Protein AF-A0AAV8D6U8-F1 (afdb_monomer_lite)

Radius of gyration: 18.54 Å; chains: 1; bounding box: 33×58×26 Å

pLDDT: mean 72.75, std 17.88, range [39.12, 93.31]

Sequence (75 aa):
MAFPKLTLAFTLISVLLVFGMMHSGEACNLMCVQGAYIECRNYPNQQLYGCACTCAPKNGKDCVVYLPGGSTTIC

Foldseek 3Di:
DDDPPPVVVVVVVVVVVVVPVCPLLNVQVVPADPPKFKDAPVRPPDTHRGQDPVNPPPPGHFMWIAHPVGDIDTD

Structure (mmCIF, N/CA/C/O backbone):
data_AF-A0AAV8D6U8-F1
#
_entry.id   AF-A0AAV8D6U8-F1
#
loop_
_atom_site.group_PDB
_atom_site.id
_atom_site.type_symbol
_atom_site.label_atom_id
_atom_site.label_alt_id
_atom_site.label_comp_id
_atom_site.label_asym_id
_atom_site.label_entity_id
_atom_site.label_seq_id
_atom_site.pdbx_PDB_ins_code
_atom_site.Cartn_x
_atom_site.Cartn_y
_atom_site.Cartn_z
_atom_site.occupancy
_atom_site.B_iso_or_equiv
_atom_site.auth_seq_id
_atom_site.auth_comp_id
_atom_site.auth_asym_id
_atom_site.auth_atom_id
_atom_site.pdbx_PDB_model_num
ATOM 1 N N . MET A 1 1 ? -28.282 49.130 6.094 1.00 39.19 1 MET A N 1
ATOM 2 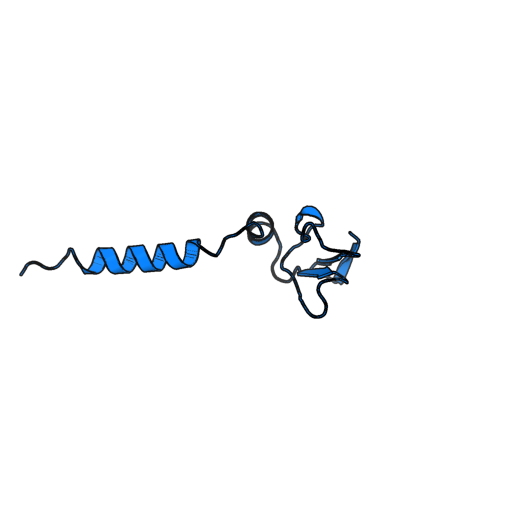C CA . MET A 1 1 ? -28.345 47.666 5.881 1.00 39.19 1 MET A CA 1
ATOM 3 C C . MET A 1 1 ? -27.071 47.027 6.423 1.00 39.19 1 MET A C 1
ATOM 5 O O . MET A 1 1 ? -26.002 47.408 5.974 1.00 39.19 1 MET A O 1
ATOM 9 N N . ALA A 1 2 ? -27.155 46.121 7.404 1.00 51.06 2 ALA A N 1
ATOM 10 C CA . ALA A 1 2 ? -25.984 45.558 8.088 1.00 51.06 2 ALA A CA 1
ATOM 11 C C . ALA A 1 2 ? -26.094 44.032 8.237 1.00 51.06 2 ALA A C 1
ATOM 13 O O . ALA A 1 2 ? -26.508 43.541 9.283 1.00 51.06 2 ALA A O 1
ATOM 14 N N . PHE A 1 3 ? -25.694 43.276 7.208 1.00 53.69 3 PHE A N 1
ATOM 15 C CA . PHE A 1 3 ? -25.562 41.813 7.294 1.00 53.69 3 PHE A CA 1
ATOM 16 C C . PHE A 1 3 ? -24.353 41.212 6.532 1.00 53.69 3 PHE A C 1
ATOM 18 O O . PHE A 1 3 ? -24.504 40.147 5.947 1.00 53.69 3 PHE A O 1
ATOM 25 N N . PRO A 1 4 ? -23.131 41.792 6.536 1.00 54.72 4 PRO A N 1
ATOM 26 C CA . PRO A 1 4 ? -21.979 41.117 5.918 1.00 54.72 4 PRO A CA 1
ATOM 27 C C . PRO A 1 4 ? -21.399 39.972 6.776 1.00 54.72 4 PRO A C 1
ATOM 29 O O . PRO A 1 4 ? -20.591 39.188 6.292 1.00 54.72 4 PRO A O 1
ATOM 32 N N . LYS A 1 5 ? -21.796 39.849 8.055 1.00 54.03 5 LYS A N 1
ATOM 33 C CA . LYS A 1 5 ? -21.167 38.919 9.014 1.00 54.03 5 LYS A CA 1
ATOM 34 C C . LYS A 1 5 ? -21.652 37.467 8.948 1.00 54.03 5 LYS A C 1
ATOM 36 O O . LYS A 1 5 ? -20.965 36.590 9.456 1.00 54.03 5 LYS A O 1
ATOM 41 N N . LEU A 1 6 ? -22.843 37.212 8.395 1.00 51.44 6 LEU A N 1
ATOM 42 C CA . LEU A 1 6 ? -23.433 35.868 8.424 1.00 51.44 6 LEU A CA 1
ATOM 43 C C . LEU A 1 6 ? -22.863 34.992 7.302 1.00 51.44 6 LEU A C 1
ATOM 45 O O . LEU A 1 6 ? -22.526 33.840 7.534 1.00 51.44 6 LEU A O 1
ATOM 49 N N . THR A 1 7 ? -22.677 35.562 6.110 1.00 55.12 7 THR A N 1
ATOM 50 C CA . THR A 1 7 ? -22.216 34.846 4.910 1.00 55.12 7 THR A CA 1
ATOM 51 C C . THR A 1 7 ? -20.802 34.276 5.053 1.00 55.12 7 THR A C 1
ATOM 53 O O . THR A 1 7 ? -20.544 33.170 4.590 1.00 55.12 7 THR A O 1
ATOM 56 N N . LEU A 1 8 ? -19.902 34.984 5.746 1.00 53.94 8 LEU A N 1
ATOM 57 C CA . LEU A 1 8 ? -18.508 34.559 5.931 1.00 53.94 8 LEU A CA 1
ATOM 58 C C . LEU A 1 8 ? -18.377 33.315 6.832 1.00 53.94 8 LEU A C 1
ATOM 60 O O . LEU A 1 8 ? -17.466 32.508 6.666 1.00 53.94 8 LEU A O 1
ATOM 64 N N . ALA A 1 9 ? -19.302 33.138 7.779 1.00 57.94 9 ALA A N 1
ATOM 65 C CA . ALA A 1 9 ? -19.300 31.982 8.670 1.00 57.94 9 ALA A CA 1
ATOM 66 C C . ALA A 1 9 ? -19.661 30.690 7.917 1.00 57.94 9 ALA A C 1
ATOM 68 O O . ALA A 1 9 ? -19.014 29.663 8.109 1.00 57.94 9 ALA A O 1
ATOM 69 N N . PHE A 1 10 ? -20.638 30.749 7.005 1.00 54.97 10 PHE A N 1
ATOM 70 C 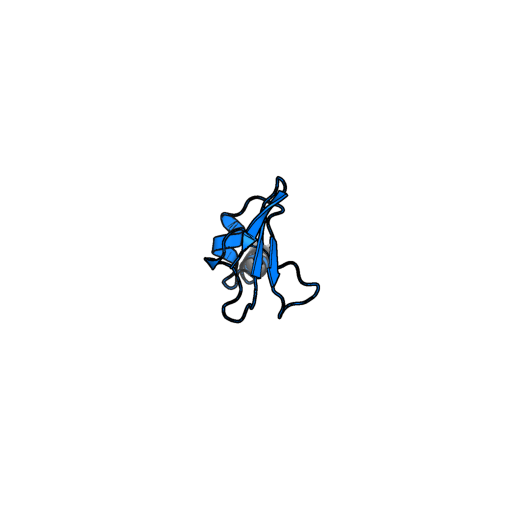CA . PHE A 1 10 ? -21.068 29.581 6.225 1.00 54.97 10 PHE A CA 1
ATOM 71 C C . PHE A 1 10 ? -19.987 29.074 5.259 1.00 54.97 10 PHE A C 1
ATOM 73 O O . PHE A 1 10 ? -19.854 27.863 5.060 1.00 54.97 10 PHE A O 1
ATOM 80 N N . THR A 1 11 ? -19.167 29.970 4.699 1.00 57.75 11 THR A N 1
ATOM 81 C CA . THR A 1 11 ? -18.059 29.574 3.816 1.00 57.75 11 THR A CA 1
ATOM 82 C C . THR A 1 11 ? -16.944 28.856 4.576 1.00 57.75 11 THR A C 1
ATOM 84 O O . THR A 1 11 ? -16.429 27.850 4.096 1.00 57.75 11 THR A O 1
ATOM 87 N N . LEU A 1 12 ? -16.603 29.315 5.785 1.00 55.66 12 LEU A N 1
ATOM 88 C CA . LEU A 1 12 ? -15.533 28.717 6.597 1.00 55.66 12 LEU A CA 1
ATOM 89 C C . LEU A 1 12 ? -15.873 27.288 7.050 1.00 55.66 12 LEU A C 1
ATOM 91 O O . LEU A 1 12 ? -15.010 26.413 7.038 1.00 55.66 12 LEU A O 1
ATOM 95 N N . ILE A 1 13 ? -17.139 27.034 7.390 1.00 56.75 13 ILE A N 1
ATOM 96 C CA . ILE A 1 13 ? -17.605 25.711 7.835 1.00 56.75 13 ILE A CA 1
ATOM 97 C C . ILE A 1 13 ? -17.570 24.696 6.682 1.00 56.75 13 ILE A C 1
ATOM 99 O O . ILE A 1 13 ? -17.192 23.544 6.885 1.00 56.75 13 ILE A O 1
ATOM 103 N N . SER A 1 14 ? -17.898 25.131 5.460 1.00 55.84 14 SER A N 1
ATOM 104 C CA . SER A 1 14 ? -17.848 24.269 4.269 1.00 55.84 14 SER A CA 1
ATOM 105 C C . SER A 1 14 ? -16.415 23.856 3.919 1.00 55.84 14 SER A C 1
ATOM 107 O O . SER A 1 14 ? -16.180 22.707 3.560 1.00 55.84 14 SER A O 1
ATOM 109 N N . VAL A 1 15 ? -15.444 24.761 4.081 1.00 53.34 15 VAL A N 1
ATOM 110 C CA . VAL A 1 15 ? -14.018 24.460 3.861 1.00 53.34 15 VAL A CA 1
ATOM 111 C C . VAL A 1 15 ? -13.477 23.492 4.921 1.00 53.34 15 VAL A C 1
ATOM 113 O O . VAL A 1 15 ? -12.700 22.597 4.594 1.00 53.34 15 VAL A O 1
ATOM 116 N N . LEU A 1 16 ? -13.918 23.612 6.177 1.00 52.97 16 LEU A N 1
ATOM 117 C CA . LEU A 1 16 ? -13.452 22.746 7.266 1.00 52.97 16 LEU A CA 1
ATOM 118 C C . LEU A 1 16 ? -13.981 21.304 7.153 1.00 52.97 16 LEU A C 1
ATOM 120 O O . LEU A 1 16 ? -13.265 20.361 7.485 1.00 52.97 16 LEU A O 1
ATOM 124 N N . LEU A 1 17 ? -15.204 21.116 6.642 1.00 49.56 17 LEU A N 1
ATOM 125 C CA . LEU A 1 17 ? -15.802 19.788 6.439 1.00 49.56 17 LEU A CA 1
ATOM 126 C C . LEU A 1 17 ? -15.070 18.956 5.376 1.00 49.56 17 LEU A C 1
ATOM 128 O O . LEU A 1 17 ? -14.999 17.736 5.505 1.00 49.56 17 LEU A O 1
ATOM 132 N N . VAL A 1 18 ? -14.474 19.598 4.368 1.00 54.22 18 VAL A N 1
ATOM 133 C CA . VAL A 1 18 ? -13.648 18.908 3.360 1.00 54.22 18 VAL A CA 1
ATOM 134 C C . VAL A 1 18 ? -12.295 18.478 3.947 1.00 54.22 18 VAL A C 1
ATOM 136 O O . VAL A 1 18 ? -11.738 17.467 3.535 1.00 54.22 18 VAL A O 1
ATOM 139 N N . PHE A 1 19 ? -11.786 19.190 4.958 1.00 46.66 19 PHE A N 1
ATOM 140 C CA . PHE A 1 19 ? -10.466 18.942 5.553 1.00 46.66 19 PHE A CA 1
ATOM 141 C C . PHE A 1 19 ? -10.452 17.853 6.646 1.00 46.66 19 PHE A C 1
ATOM 143 O O . PHE A 1 19 ? -9.385 17.411 7.066 1.00 46.66 19 PHE A O 1
ATOM 150 N N . GLY A 1 20 ? -11.621 17.418 7.130 1.00 42.19 20 GLY A N 1
ATOM 151 C CA . GLY A 1 20 ? -11.749 16.484 8.259 1.00 42.19 20 GLY A CA 1
ATOM 152 C C . GLY A 1 20 ? -11.697 14.991 7.910 1.00 42.19 20 GLY A C 1
ATOM 153 O O . GLY A 1 20 ? -11.580 14.171 8.818 1.00 42.19 20 GLY A O 1
ATOM 154 N N . MET A 1 21 ? -11.768 14.611 6.629 1.00 42.41 21 MET A N 1
ATOM 155 C CA . MET A 1 21 ? -11.691 13.198 6.200 1.00 42.41 21 MET A CA 1
ATOM 156 C C . MET A 1 21 ? -10.255 12.706 5.979 1.00 42.41 21 MET A C 1
ATOM 158 O O . MET A 1 21 ? -10.026 11.592 5.519 1.00 42.41 21 MET A O 1
ATOM 162 N N . MET A 1 22 ? -9.284 13.530 6.351 1.00 42.72 22 MET A N 1
ATOM 163 C CA . MET A 1 22 ? -7.872 13.316 6.112 1.00 42.72 22 MET A CA 1
ATOM 164 C C . MET A 1 22 ? -7.253 12.505 7.274 1.00 42.72 22 MET A C 1
ATOM 166 O O . MET A 1 22 ? -6.372 12.968 7.996 1.00 42.72 22 MET A O 1
ATOM 170 N N . HIS A 1 23 ? -7.766 11.296 7.533 1.00 39.12 23 HIS A N 1
ATOM 171 C CA . HIS A 1 23 ? -7.302 10.437 8.632 1.00 39.12 23 HIS A CA 1
ATOM 172 C C . HIS A 1 23 ? -6.290 9.398 8.127 1.00 39.12 23 HIS A C 1
ATOM 174 O O . HIS A 1 23 ? -6.666 8.403 7.519 1.00 39.12 23 HIS A O 1
ATOM 180 N N . SER A 1 24 ? -5.000 9.614 8.415 1.00 43.22 24 SER A N 1
ATOM 181 C CA . SER A 1 24 ? -3.865 8.668 8.281 1.00 43.22 24 SER A CA 1
ATOM 182 C C . SER A 1 24 ? -3.554 8.032 6.908 1.00 43.22 24 SER A C 1
ATOM 184 O O . SER A 1 24 ? -2.419 7.601 6.721 1.00 43.22 24 SER A O 1
ATOM 186 N N . GLY A 1 25 ? -4.465 8.010 5.929 1.00 48.16 25 GLY A N 1
ATOM 187 C CA . GLY A 1 25 ? -4.199 7.577 4.543 1.00 48.16 25 GLY A CA 1
ATOM 188 C C . GLY A 1 25 ? -3.599 8.671 3.648 1.00 48.16 25 GLY A C 1
ATOM 189 O O . GLY A 1 25 ? -3.132 8.414 2.544 1.00 48.16 25 GLY A O 1
ATOM 190 N N . GLU A 1 26 ? -3.572 9.899 4.150 1.00 49.00 26 GLU A N 1
ATOM 191 C CA . GLU A 1 26 ? -3.344 11.145 3.411 1.00 49.00 26 GLU A CA 1
ATOM 192 C C . GLU A 1 26 ? -1.931 11.353 2.894 1.00 49.00 26 GLU A C 1
ATOM 194 O O . GLU A 1 26 ? -1.743 11.884 1.805 1.00 49.00 26 GLU A O 1
ATOM 199 N N . ALA A 1 27 ? -0.923 10.899 3.641 1.00 54.75 27 ALA A N 1
ATOM 200 C CA . ALA A 1 27 ? 0.454 10.951 3.159 1.00 54.75 27 ALA A CA 1
ATOM 201 C C . ALA A 1 27 ? 0.624 10.087 1.902 1.00 54.75 27 ALA A C 1
ATOM 203 O O . ALA A 1 27 ? 1.366 10.451 0.994 1.00 54.75 27 ALA A O 1
ATOM 204 N N . CYS A 1 28 ? -0.110 8.973 1.825 1.00 64.88 28 CYS A N 1
ATOM 205 C CA . CYS A 1 28 ? -0.192 8.197 0.600 1.00 64.88 28 CYS A CA 1
ATOM 206 C C . CYS A 1 28 ? -1.112 8.868 -0.421 1.00 64.88 28 CYS A C 1
ATOM 208 O O . CYS A 1 28 ? -0.764 8.948 -1.592 1.00 64.88 28 CYS A O 1
ATOM 210 N N . ASN A 1 29 ? -2.244 9.423 0.015 1.00 61.03 29 ASN A N 1
ATOM 211 C CA . ASN A 1 29 ? -3.206 10.108 -0.852 1.00 61.03 29 ASN A CA 1
ATOM 212 C C . ASN A 1 29 ? -2.589 11.236 -1.685 1.00 61.03 29 ASN A C 1
ATOM 214 O O . ASN A 1 29 ? -2.779 11.280 -2.898 1.00 61.03 29 ASN A O 1
ATOM 218 N N . LEU A 1 30 ? -1.759 12.068 -1.057 1.00 62.50 30 LEU A N 1
ATOM 219 C CA . LEU A 1 30 ? -1.101 13.210 -1.693 1.00 62.50 30 LEU A CA 1
ATOM 220 C C . LEU A 1 30 ? 0.069 12.830 -2.614 1.00 62.50 30 LEU A C 1
ATOM 222 O O . LEU A 1 30 ? 0.403 13.602 -3.509 1.00 62.50 30 LEU A O 1
ATOM 226 N N . MET A 1 31 ? 0.707 11.676 -2.391 1.00 66.06 31 MET A N 1
ATOM 227 C CA . MET A 1 31 ? 1.934 11.280 -3.101 1.00 66.06 31 MET A CA 1
ATOM 228 C C . MET A 1 31 ? 1.715 10.192 -4.150 1.00 66.06 31 MET A C 1
ATOM 230 O O . MET A 1 31 ? 2.573 9.984 -5.009 1.00 66.06 31 MET A O 1
ATOM 234 N N . CYS A 1 32 ? 0.595 9.477 -4.091 1.00 77.19 32 CYS A N 1
ATOM 235 C CA . CYS A 1 32 ? 0.321 8.425 -5.050 1.00 77.19 32 CYS A CA 1
ATOM 236 C C . CYS A 1 32 ? -0.269 8.975 -6.337 1.00 77.19 32 CYS A C 1
ATOM 238 O O . CYS A 1 32 ? -1.137 9.843 -6.353 1.00 77.19 32 CYS A O 1
ATOM 240 N N . VAL A 1 33 ? 0.190 8.391 -7.437 1.00 79.19 33 VAL A N 1
ATOM 241 C CA . VAL A 1 33 ? -0.437 8.557 -8.739 1.00 79.19 33 VAL A CA 1
ATOM 242 C C . VAL A 1 33 ? -1.875 8.032 -8.694 1.00 79.19 33 VAL A C 1
ATOM 244 O O . VAL A 1 33 ? -2.167 6.988 -8.104 1.00 79.19 33 VAL A O 1
ATOM 247 N N . GLN A 1 34 ? -2.775 8.769 -9.337 1.00 79.75 34 GLN A N 1
ATOM 248 C CA . GLN A 1 34 ? -4.184 8.416 -9.423 1.00 79.75 34 GLN A CA 1
ATOM 249 C C . GLN A 1 34 ? -4.350 7.029 -10.067 1.00 79.75 34 GLN A C 1
ATOM 251 O O . GLN A 1 34 ? -3.781 6.750 -11.122 1.00 79.75 34 GLN A O 1
ATOM 256 N N . GLY A 1 35 ? -5.126 6.158 -9.419 1.00 81.31 35 GLY A N 1
ATOM 257 C CA . GLY A 1 35 ? -5.342 4.775 -9.859 1.00 81.31 35 GLY A CA 1
ATOM 258 C C . GLY A 1 35 ? -4.434 3.734 -9.197 1.00 81.31 35 GLY A C 1
ATOM 259 O O . GLY A 1 35 ? -4.586 2.553 -9.496 1.00 81.31 35 GLY A O 1
ATOM 260 N N . ALA A 1 36 ? -3.532 4.134 -8.294 1.00 87.69 36 ALA A N 1
ATOM 261 C CA . ALA A 1 36 ? -2.862 3.190 -7.404 1.00 87.69 36 ALA A CA 1
ATOM 262 C C . ALA A 1 36 ? -3.794 2.745 -6.263 1.00 87.69 36 ALA A C 1
ATOM 264 O O . ALA A 1 36 ? -4.478 3.573 -5.653 1.00 87.69 36 ALA A O 1
ATOM 265 N N . TYR A 1 37 ? -3.815 1.448 -5.965 1.00 89.25 37 TYR A N 1
ATOM 266 C CA . TYR A 1 37 ? -4.617 0.879 -4.880 1.00 89.25 37 TYR A CA 1
ATOM 267 C C . TYR A 1 37 ? -3.916 -0.310 -4.224 1.00 89.25 37 TYR A C 1
ATOM 269 O O . TYR A 1 37 ? -2.974 -0.883 -4.762 1.00 89.25 37 TYR A O 1
ATOM 277 N N . ILE A 1 38 ? -4.388 -0.685 -3.043 1.00 91.12 38 ILE A N 1
ATOM 278 C CA . ILE A 1 38 ? -3.896 -1.787 -2.231 1.00 91.12 38 ILE A CA 1
ATOM 279 C C . ILE A 1 38 ? -5.061 -2.732 -1.971 1.00 91.12 38 ILE A C 1
ATOM 281 O O . ILE A 1 38 ? -6.128 -2.306 -1.527 1.00 91.12 38 ILE A O 1
ATOM 285 N N . GLU A 1 39 ? -4.843 -4.019 -2.197 1.00 92.38 39 GLU A N 1
ATOM 286 C CA . GLU A 1 39 ? -5.749 -5.071 -1.746 1.00 92.38 39 GLU A CA 1
ATOM 287 C C . GLU A 1 39 ? -5.067 -5.877 -0.653 1.00 92.38 39 GLU A C 1
ATOM 289 O O . GLU A 1 39 ? -3.877 -6.156 -0.734 1.00 92.38 39 GLU A O 1
ATOM 294 N N . CYS A 1 40 ? -5.809 -6.279 0.370 1.00 91.69 40 CYS A N 1
ATOM 295 C CA . CYS A 1 40 ? -5.296 -7.141 1.428 1.00 91.69 40 CYS A CA 1
ATOM 296 C C . CYS A 1 40 ? -6.254 -8.310 1.623 1.00 91.69 40 CYS A C 1
ATOM 298 O O . CYS A 1 40 ? -7.472 -8.124 1.599 1.00 91.69 40 CYS A O 1
ATOM 300 N N . ARG A 1 41 ? -5.736 -9.506 1.922 1.00 91.75 41 ARG A N 1
ATOM 301 C CA . ARG A 1 41 ? -6.568 -10.708 2.121 1.00 91.75 41 ARG A CA 1
ATOM 302 C C . ARG A 1 41 ? -7.629 -10.524 3.210 1.00 91.75 41 ARG A C 1
ATOM 304 O O . ARG A 1 41 ? -8.746 -11.010 3.079 1.00 91.75 41 ARG A O 1
ATOM 311 N N . ASN A 1 42 ? -7.278 -9.819 4.287 1.00 92.12 42 ASN A N 1
ATOM 312 C CA . ASN A 1 42 ? -8.184 -9.557 5.412 1.00 92.12 42 ASN A CA 1
ATOM 313 C C . ASN A 1 42 ? -9.202 -8.424 5.142 1.00 92.12 42 ASN A C 1
ATOM 315 O O . ASN A 1 42 ? -10.035 -8.138 5.998 1.00 92.12 42 ASN A O 1
ATOM 319 N N . TYR A 1 43 ? -9.143 -7.793 3.966 1.00 87.56 43 TYR A N 1
ATOM 320 C CA . TYR A 1 43 ? -10.048 -6.740 3.497 1.00 87.56 43 TYR A CA 1
ATOM 321 C C . TYR A 1 43 ? -10.631 -7.122 2.124 1.00 87.56 43 TYR A C 1
ATOM 323 O O . TYR A 1 43 ? -10.346 -6.471 1.118 1.00 87.56 43 TYR A O 1
ATOM 331 N N . PRO A 1 44 ? -11.417 -8.211 2.045 1.00 85.12 44 PRO A N 1
ATOM 332 C CA . PRO A 1 44 ? -11.894 -8.721 0.768 1.00 85.12 44 PRO A CA 1
ATOM 333 C C . PRO A 1 44 ? -12.822 -7.710 0.085 1.00 85.12 44 PRO A C 1
ATOM 335 O O . PRO A 1 44 ? -13.701 -7.131 0.724 1.00 85.12 44 PRO A O 1
ATOM 338 N N . ASN A 1 45 ? -12.652 -7.547 -1.229 1.00 84.94 45 ASN A N 1
ATOM 339 C CA . ASN A 1 45 ? -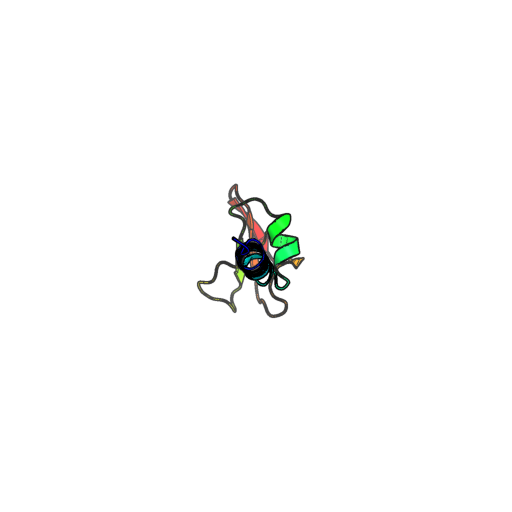13.419 -6.618 -2.071 1.00 84.94 45 ASN A CA 1
ATOM 340 C C . ASN A 1 45 ? -13.256 -5.133 -1.698 1.00 84.94 45 ASN A C 1
ATOM 342 O O . ASN A 1 45 ? -14.098 -4.315 -2.068 1.00 84.94 45 ASN A O 1
ATOM 346 N N . GLN A 1 46 ? -12.202 -4.772 -0.961 1.00 86.69 46 GLN A N 1
ATOM 347 C CA . GLN A 1 46 ? -11.875 -3.377 -0.680 1.00 86.69 46 GLN A CA 1
ATOM 348 C C . GLN A 1 46 ? -10.589 -2.992 -1.400 1.00 86.69 46 GLN A C 1
ATOM 350 O O . GLN A 1 46 ? -9.523 -3.540 -1.129 1.00 86.69 46 GLN A O 1
ATOM 355 N N . GLN A 1 47 ? -10.703 -2.004 -2.283 1.00 87.75 47 GLN A N 1
ATOM 356 C CA . GLN A 1 47 ? -9.557 -1.322 -2.867 1.00 87.75 47 GLN A CA 1
ATOM 357 C C . GLN A 1 47 ? -9.208 -0.146 -1.964 1.00 87.75 47 GLN A C 1
ATOM 359 O O . GLN A 1 47 ? -9.889 0.882 -1.951 1.00 87.75 47 GLN A O 1
ATOM 364 N N . LEU A 1 48 ? -8.175 -0.333 -1.153 1.00 86.12 48 LEU A N 1
ATOM 365 C CA . LEU A 1 48 ? -7.673 0.695 -0.255 1.00 86.12 48 LEU A CA 1
ATOM 366 C C . LEU A 1 48 ? -6.761 1.623 -1.051 1.00 86.12 48 LEU A C 1
ATOM 368 O O . LEU A 1 48 ? -5.951 1.168 -1.849 1.00 86.12 48 LEU A O 1
ATOM 372 N N . TYR A 1 49 ? -6.868 2.928 -0.854 1.00 85.06 49 TYR A N 1
ATOM 373 C CA . TYR A 1 49 ? -6.000 3.849 -1.574 1.00 85.06 49 TYR A CA 1
ATOM 374 C C . TYR A 1 49 ? -4.545 3.735 -1.084 1.00 85.06 49 TYR A C 1
ATOM 376 O O . TYR A 1 49 ? -4.287 3.811 0.119 1.00 85.06 49 TYR A O 1
ATOM 384 N N . GLY A 1 50 ? -3.587 3.609 -2.008 1.00 85.06 50 GLY A N 1
ATOM 385 C CA . GLY A 1 50 ? -2.160 3.644 -1.686 1.00 85.06 50 GLY A CA 1
ATOM 386 C C . GLY A 1 50 ? -1.256 3.106 -2.797 1.00 85.06 50 GLY A C 1
ATOM 387 O O . GLY A 1 50 ? -1.682 2.351 -3.661 1.00 85.06 50 GLY A O 1
ATOM 388 N N . CYS A 1 51 ? 0.016 3.502 -2.762 1.00 86.88 51 CYS A N 1
ATOM 389 C CA . CYS A 1 51 ? 1.044 3.158 -3.756 1.00 86.88 51 CYS A CA 1
ATOM 390 C C . CYS A 1 51 ? 2.324 2.592 -3.125 1.00 86.88 51 CYS A C 1
ATOM 392 O O . CYS A 1 51 ? 3.306 2.356 -3.827 1.00 86.88 51 CYS A O 1
ATOM 394 N N . ALA A 1 52 ? 2.333 2.369 -1.808 1.00 86.00 52 ALA A N 1
ATOM 395 C CA . ALA A 1 52 ? 3.463 1.803 -1.083 1.00 86.00 52 ALA A CA 1
ATOM 396 C C . ALA A 1 52 ? 2.988 0.937 0.091 1.00 86.00 52 ALA A C 1
ATOM 398 O O . ALA A 1 52 ? 1.940 1.201 0.681 1.00 86.00 52 ALA A O 1
ATOM 399 N N . CYS A 1 53 ? 3.793 -0.058 0.480 1.00 85.12 53 CYS A N 1
ATOM 400 C CA . CYS A 1 53 ? 3.485 -0.948 1.607 1.00 85.12 53 CYS A CA 1
ATOM 401 C C . CYS A 1 53 ? 3.325 -0.211 2.940 1.00 85.12 53 CYS A C 1
ATOM 403 O O . CYS A 1 53 ? 2.572 -0.644 3.804 1.00 85.12 53 CYS A O 1
ATOM 405 N N . THR A 1 54 ? 3.992 0.932 3.107 1.00 85.25 54 THR A N 1
ATOM 406 C CA . THR A 1 54 ? 3.843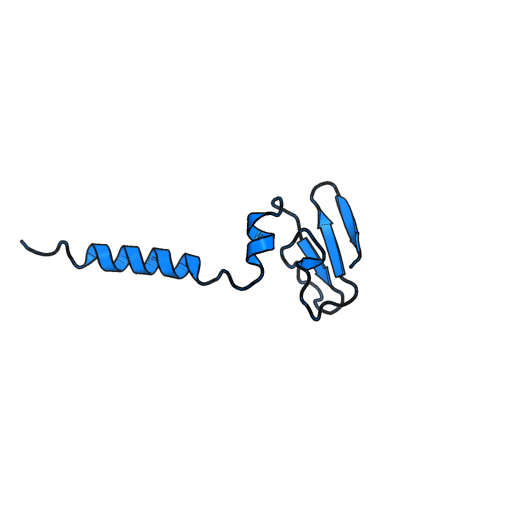 1.796 4.289 1.00 85.25 54 THR A CA 1
ATOM 407 C C . THR A 1 54 ? 2.427 2.347 4.453 1.00 85.25 54 THR A C 1
ATOM 409 O O . THR A 1 54 ? 2.069 2.789 5.542 1.00 85.25 54 THR A O 1
ATOM 412 N N . CYS A 1 55 ? 1.631 2.312 3.386 1.00 84.69 55 CYS A N 1
ATOM 413 C CA . CYS A 1 55 ? 0.251 2.771 3.352 1.00 84.69 55 CYS A CA 1
ATOM 414 C C . CYS A 1 55 ? -0.762 1.640 3.498 1.00 84.69 55 CYS A C 1
ATOM 416 O O . CYS A 1 55 ? -1.958 1.905 3.614 1.00 84.69 55 CYS A O 1
ATOM 418 N N . ALA A 1 56 ? -0.302 0.386 3.494 1.00 85.31 56 ALA A N 1
ATOM 419 C CA . ALA A 1 56 ? -1.160 -0.727 3.839 1.00 85.31 56 ALA A CA 1
ATOM 420 C C . ALA A 1 56 ? -1.638 -0.565 5.296 1.00 85.31 56 ALA A C 1
ATOM 422 O O . ALA A 1 56 ? -0.895 -0.070 6.155 1.00 85.31 56 ALA A O 1
ATOM 423 N N . PRO A 1 57 ? -2.878 -0.968 5.607 1.00 83.25 57 PRO A N 1
ATOM 424 C CA . PRO A 1 57 ? -3.378 -0.922 6.972 1.00 83.25 57 PRO A CA 1
ATOM 425 C C . PRO A 1 57 ? -2.485 -1.775 7.882 1.00 83.25 57 PRO A C 1
ATOM 427 O O . PRO A 1 57 ? -2.041 -2.854 7.497 1.00 83.25 57 PRO A O 1
ATOM 430 N N . LYS A 1 58 ? -2.240 -1.324 9.120 1.00 84.62 58 LYS A N 1
ATOM 431 C CA . LYS A 1 58 ? -1.328 -2.015 10.060 1.00 84.62 58 LYS A CA 1
ATOM 432 C C . LYS A 1 58 ? -1.730 -3.462 10.373 1.00 84.62 58 LYS A C 1
ATOM 434 O O . LYS A 1 58 ? -0.900 -4.256 10.791 1.00 84.62 58 LYS A O 1
ATOM 439 N N . ASN A 1 59 ? -3.009 -3.782 10.220 1.00 86.81 59 ASN A N 1
ATOM 440 C CA . ASN A 1 59 ? -3.597 -5.110 10.393 1.00 86.81 59 ASN A CA 1
ATOM 441 C C . ASN A 1 59 ? -3.894 -5.812 9.050 1.00 86.81 59 ASN A C 1
ATOM 443 O O . ASN A 1 59 ? -4.590 -6.831 9.031 1.00 86.81 59 ASN A O 1
ATOM 447 N N . GLY A 1 60 ? -3.413 -5.263 7.934 1.00 85.00 60 GLY A N 1
ATOM 448 C CA . GLY A 1 60 ? -3.450 -5.899 6.626 1.00 85.00 60 GLY A CA 1
ATOM 449 C C . GLY A 1 60 ? -2.616 -7.179 6.618 1.00 85.00 60 GLY A C 1
ATOM 450 O O . GLY A 1 60 ? -1.563 -7.254 7.245 1.00 85.00 60 GLY A O 1
ATOM 451 N N . LYS A 1 61 ? -3.120 -8.209 5.937 1.00 89.44 61 LYS A N 1
ATOM 452 C CA . LYS A 1 61 ? -2.429 -9.488 5.743 1.00 89.44 6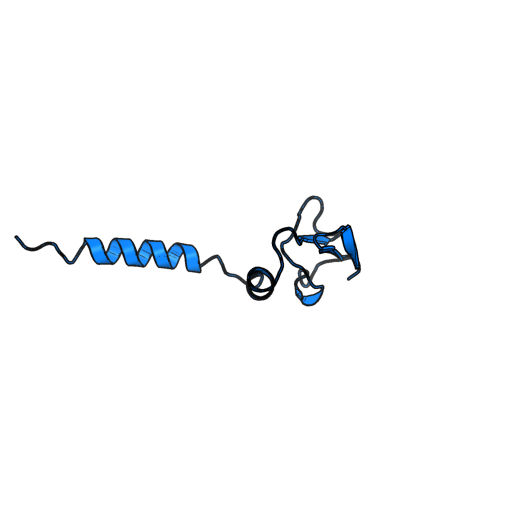1 LYS A CA 1
ATOM 453 C C . LYS A 1 61 ? -2.353 -9.792 4.261 1.00 89.44 61 LYS A C 1
ATOM 455 O O . LYS A 1 61 ? -3.386 -9.661 3.600 1.00 89.44 61 LYS A O 1
ATOM 460 N N . ASP A 1 62 ? -1.177 -10.224 3.806 1.00 91.56 62 ASP A N 1
ATOM 461 C CA . ASP A 1 62 ? -0.885 -10.526 2.401 1.00 91.56 62 ASP A CA 1
ATOM 462 C C . ASP A 1 62 ? -1.400 -9.389 1.505 1.00 91.56 62 ASP A C 1
ATOM 464 O O . ASP A 1 62 ? -2.360 -9.561 0.747 1.00 91.56 62 ASP A O 1
ATOM 468 N N . CYS A 1 63 ? -0.854 -8.191 1.707 1.00 91.25 63 CYS A N 1
ATOM 469 C CA . CYS A 1 63 ? -1.294 -7.007 0.989 1.00 91.25 63 CYS A CA 1
ATOM 470 C C . CYS A 1 63 ? -0.540 -6.884 -0.337 1.00 91.25 63 CYS A C 1
ATOM 472 O O . CYS A 1 63 ? 0.651 -7.153 -0.430 1.00 91.25 63 CYS A O 1
ATOM 474 N N . VAL A 1 64 ? -1.220 -6.440 -1.382 1.00 93.31 64 VAL A N 1
ATOM 475 C CA . VAL A 1 64 ? -0.632 -6.216 -2.699 1.00 93.31 64 VAL A CA 1
ATOM 476 C C . VAL A 1 64 ? -0.952 -4.800 -3.124 1.00 93.31 64 VAL A C 1
ATOM 478 O O . VAL A 1 64 ? -2.110 -4.389 -3.133 1.00 93.31 64 VAL A O 1
ATOM 481 N N . VAL A 1 65 ? 0.089 -4.051 -3.462 1.00 91.81 65 VAL A N 1
ATOM 482 C CA . VAL A 1 65 ? -0.011 -2.719 -4.050 1.00 91.81 65 VAL A CA 1
ATOM 483 C C . VAL A 1 65 ? -0.062 -2.869 -5.561 1.00 91.81 65 VAL A C 1
ATOM 485 O O . VAL A 1 65 ? 0.817 -3.501 -6.143 1.00 91.81 65 VAL A O 1
ATOM 488 N N . TYR A 1 66 ? -1.037 -2.233 -6.190 1.00 91.69 66 TYR A N 1
ATOM 489 C CA . TYR A 1 66 ? -1.208 -2.146 -7.630 1.00 91.69 66 TYR A CA 1
ATOM 490 C C . TYR A 1 66 ? -0.934 -0.716 -8.071 1.00 91.69 66 TYR A C 1
ATOM 492 O O . TYR A 1 66 ? -1.581 0.229 -7.618 1.00 91.69 66 TYR A O 1
ATOM 500 N N . LEU A 1 67 ? 0.043 -0.555 -8.955 1.00 89.06 67 LEU A N 1
ATOM 501 C CA . LEU A 1 67 ? 0.420 0.727 -9.534 1.00 89.06 67 LEU A CA 1
ATOM 502 C C . LEU A 1 67 ? -0.184 0.859 -10.940 1.00 89.06 67 LEU A C 1
ATOM 504 O O . LEU A 1 67 ? -0.324 -0.141 -11.659 1.00 89.06 67 LEU A O 1
ATOM 508 N N . PRO A 1 68 ? -0.495 2.086 -11.390 1.00 82.75 68 PRO A N 1
ATOM 509 C CA . PRO A 1 68 ? -0.883 2.303 -12.775 1.00 82.75 68 PRO A CA 1
ATOM 510 C C . PRO A 1 68 ? 0.261 1.877 -13.702 1.00 82.75 68 PRO A C 1
ATOM 512 O O . PRO A 1 68 ? 1.428 2.177 -13.458 1.00 82.75 68 PRO A O 1
ATOM 515 N N . GLY A 1 69 ? -0.081 1.131 -14.753 1.00 83.88 69 GLY A N 1
ATOM 516 C CA . GLY A 1 69 ? 0.886 0.451 -15.622 1.00 83.88 69 GLY A CA 1
ATOM 517 C C . GLY A 1 69 ? 1.014 -1.054 -15.367 1.00 83.88 69 GLY A C 1
ATOM 518 O O . GLY A 1 69 ? 1.755 -1.720 -16.083 1.00 83.88 69 GLY A O 1
ATOM 519 N N . GLY A 1 70 ? 0.275 -1.602 -14.394 1.00 86.38 70 GLY A N 1
ATOM 520 C CA . GLY A 1 70 ? 0.176 -3.049 -14.161 1.00 86.38 70 GLY A CA 1
ATOM 521 C C . GLY A 1 70 ? 1.293 -3.629 -13.293 1.00 86.38 70 GLY A C 1
ATOM 522 O O . GLY A 1 70 ? 1.380 -4.845 -13.149 1.00 86.38 70 GLY A O 1
ATOM 523 N N . SER A 1 71 ? 2.138 -2.777 -12.709 1.00 89.25 71 SER A N 1
ATOM 524 C CA . SER A 1 71 ? 3.139 -3.212 -11.737 1.00 89.25 71 SER A CA 1
ATOM 525 C C . SER A 1 71 ? 2.476 -3.527 -10.397 1.00 89.25 71 SER A C 1
ATOM 527 O O . SER A 1 71 ? 1.601 -2.784 -9.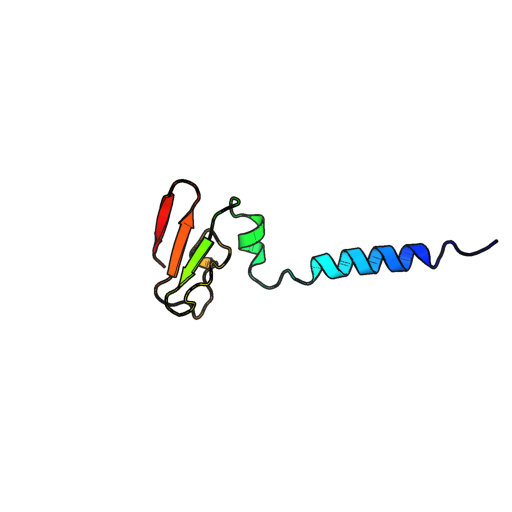943 1.00 89.25 71 SER A O 1
ATOM 529 N N . THR A 1 72 ? 2.914 -4.611 -9.758 1.00 92.81 72 THR A N 1
ATOM 530 C CA . THR A 1 72 ? 2.389 -5.064 -8.468 1.00 92.81 72 THR A CA 1
ATOM 531 C C . THR A 1 72 ? 3.509 -5.348 -7.482 1.00 92.81 72 THR A C 1
ATOM 533 O O . THR A 1 72 ? 4.494 -5.993 -7.847 1.00 92.81 72 THR A O 1
ATOM 536 N N . THR A 1 73 ? 3.324 -4.951 -6.225 1.00 90.38 73 THR A N 1
ATOM 537 C CA . THR A 1 73 ? 4.299 -5.169 -5.148 1.00 90.38 73 THR A CA 1
ATOM 538 C C . THR A 1 73 ? 3.628 -5.844 -3.961 1.00 90.38 73 THR A C 1
ATOM 540 O O . THR A 1 73 ? 2.597 -5.372 -3.490 1.00 90.38 73 THR A O 1
ATOM 543 N N . ILE A 1 74 ? 4.224 -6.929 -3.467 1.00 91.19 74 ILE A N 1
ATOM 544 C CA . ILE A 1 74 ? 3.727 -7.670 -2.302 1.00 91.19 74 ILE A CA 1
ATOM 545 C C . ILE A 1 74 ? 4.265 -7.042 -1.010 1.00 91.19 74 ILE A C 1
ATOM 547 O O . ILE A 1 74 ? 5.446 -6.692 -0.928 1.00 91.19 74 ILE A O 1
ATOM 551 N N . CYS A 1 75 ? 3.378 -6.955 -0.023 1.00 82.12 75 CYS A N 1
ATOM 552 C CA . CYS A 1 75 ? 3.572 -6.544 1.358 1.00 82.12 75 CYS A CA 1
ATOM 553 C C . CYS A 1 75 ? 2.960 -7.626 2.285 1.00 82.12 75 CYS A C 1
ATOM 555 O O . CYS A 1 75 ? 3.497 -7.794 3.390 1.00 82.12 75 CYS A O 1
#

Secondary structure (DSSP, 8-state):
---STTHHHHHHHHHHHHHTT--SSHHHHHHSPTT-EEEETTEEEEEEE-SSGGGS-TT--SEEEE-TTS-EEE-

Organism: NCBI:txid906938